Protein AF-A0A090WRY3-F1 (afdb_monomer_lite)

Secondary structure (DSSP, 8-state):
-HHHHHHT--TT--EEEEEES-SS-----S-EEEEEEPGGGHHHHTSHHHHHHHTT---S-EEEESSS-HHHHHHHHHHHHHT--EEEE---S-----

pLDDT: mean 75.63, std 14.79, range [41.56, 96.3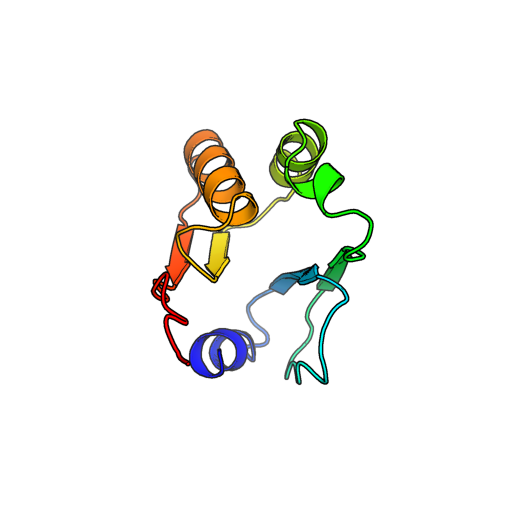8]

Radius of gyration: 14.04 Å; chains: 1; bounding box: 38×30×34 Å

Organism: NCBI:txid221126

Structure (mmCIF, N/CA/C/O backbone):
data_AF-A0A090WRY3-F1
#
_entry.id   AF-A0A090WRY3-F1
#
loop_
_atom_site.group_PDB
_atom_site.id
_atom_site.type_symbol
_atom_site.label_atom_id
_atom_site.label_alt_id
_atom_site.label_comp_id
_atom_site.label_asym_id
_atom_site.label_entity_id
_atom_site.label_seq_id
_atom_site.pdbx_PDB_ins_code
_atom_site.Cartn_x
_atom_site.Cartn_y
_atom_site.Cartn_z
_atom_site.occupancy
_atom_site.B_iso_or_equiv
_atom_site.auth_seq_id
_atom_site.auth_comp_id
_atom_site.auth_asym_id
_atom_site.auth_atom_id
_atom_site.pdbx_PDB_model_num
ATOM 1 N N . MET A 1 1 ? 5.287 -7.428 -12.467 1.00 51.59 1 MET A N 1
ATOM 2 C CA . MET A 1 1 ? 3.930 -6.844 -12.355 1.00 51.59 1 MET A CA 1
ATOM 3 C C . MET A 1 1 ? 2.788 -7.810 -12.702 1.00 51.59 1 MET A C 1
ATOM 5 O O . MET A 1 1 ? 1.716 -7.615 -12.159 1.00 51.59 1 MET A O 1
ATOM 9 N N . LYS A 1 2 ? 2.972 -8.845 -13.544 1.00 46.00 2 LYS A N 1
ATOM 10 C CA . LYS A 1 2 ? 1.893 -9.809 -13.860 1.00 46.00 2 LYS A CA 1
ATOM 11 C C . LYS A 1 2 ? 1.345 -10.557 -12.630 1.00 46.00 2 LYS A C 1
ATOM 13 O O . LYS A 1 2 ? 0.153 -10.527 -12.384 1.00 46.00 2 LYS A O 1
ATOM 18 N N . LEU A 1 3 ? 2.237 -11.094 -11.793 1.00 46.97 3 LEU A N 1
ATOM 19 C CA . LEU A 1 3 ? 1.881 -12.065 -10.746 1.00 46.97 3 LEU A CA 1
ATOM 20 C C . LEU A 1 3 ? 0.993 -11.546 -9.597 1.00 46.97 3 LEU A C 1
ATOM 22 O O . LEU A 1 3 ? 0.238 -12.332 -9.042 1.00 46.97 3 LEU A O 1
ATOM 26 N N . ILE A 1 4 ? 1.073 -10.263 -9.211 1.00 58.62 4 ILE A N 1
ATOM 27 C CA . ILE A 1 4 ? 0.217 -9.731 -8.128 1.00 58.62 4 ILE A CA 1
ATOM 28 C C . ILE A 1 4 ? -1.130 -9.287 -8.680 1.00 58.62 4 ILE A C 1
ATOM 30 O O . ILE A 1 4 ? -2.139 -9.639 -8.094 1.00 58.62 4 ILE A O 1
ATOM 34 N N . LEU A 1 5 ? -1.162 -8.601 -9.828 1.00 56.75 5 LEU A N 1
ATOM 35 C CA . LEU A 1 5 ? -2.420 -8.200 -10.468 1.00 56.75 5 LEU A CA 1
ATOM 36 C C . LEU A 1 5 ? -3.245 -9.414 -10.928 1.00 56.75 5 LEU A C 1
ATOM 38 O O . LEU A 1 5 ? -4.459 -9.382 -10.814 1.00 56.75 5 LEU A O 1
ATOM 42 N N . GLU A 1 6 ? -2.601 -10.498 -11.373 1.00 57.69 6 GLU A N 1
ATOM 43 C CA . GLU A 1 6 ? -3.271 -11.776 -11.671 1.00 57.69 6 GLU A CA 1
ATOM 44 C C . GLU A 1 6 ? -3.837 -12.445 -10.402 1.00 57.69 6 GLU A C 1
ATOM 46 O O . GLU A 1 6 ? -4.859 -13.117 -10.472 1.00 57.69 6 GLU A O 1
ATOM 51 N N . ALA A 1 7 ? -3.231 -12.230 -9.226 1.00 55.91 7 ALA A N 1
ATOM 52 C CA . ALA A 1 7 ? -3.776 -12.699 -7.947 1.00 55.91 7 ALA A CA 1
ATOM 53 C C . ALA A 1 7 ? -4.942 -11.831 -7.427 1.00 55.91 7 ALA A C 1
ATOM 55 O O . ALA A 1 7 ? -5.692 -12.279 -6.559 1.00 55.91 7 ALA A O 1
ATOM 56 N N . LEU A 1 8 ? -5.103 -10.609 -7.957 1.00 57.47 8 LEU A N 1
ATOM 57 C CA . LEU A 1 8 ? -6.236 -9.721 -7.671 1.00 57.47 8 LEU A CA 1
ATOM 58 C C . LEU A 1 8 ? -7.501 -10.087 -8.465 1.00 57.47 8 LEU A C 1
ATOM 60 O O . LEU A 1 8 ? -8.570 -9.573 -8.152 1.00 57.47 8 LEU A O 1
ATOM 64 N N . ASP A 1 9 ? -7.400 -10.989 -9.445 1.00 59.41 9 ASP A N 1
ATOM 65 C CA . ASP A 1 9 ? -8.499 -11.469 -10.304 1.00 59.41 9 ASP A CA 1
ATOM 66 C C . ASP A 1 9 ? -9.411 -12.493 -9.586 1.00 59.41 9 ASP A C 1
ATOM 68 O O . ASP A 1 9 ? -9.909 -13.457 -10.162 1.00 59.41 9 ASP A O 1
ATOM 72 N N . SER A 1 10 ? -9.583 -12.323 -8.274 1.00 62.53 10 SER A N 1
ATOM 73 C CA . SER A 1 10 ? -10.458 -13.132 -7.432 1.00 62.53 10 SER A CA 1
ATOM 74 C C . SER A 1 10 ? -11.612 -12.259 -6.960 1.00 62.53 10 SER A C 1
ATOM 76 O O . SER A 1 10 ? -11.385 -11.291 -6.236 1.00 62.53 10 SER A O 1
ATOM 78 N N . ASP A 1 11 ? -12.852 -12.648 -7.273 1.00 63.62 11 ASP A N 1
ATOM 79 C CA . ASP A 1 11 ? -14.095 -11.964 -6.854 1.00 63.62 11 ASP A CA 1
ATOM 80 C C . ASP A 1 11 ? -14.254 -11.808 -5.326 1.00 63.62 11 ASP A C 1
ATOM 82 O O . ASP A 1 11 ? -15.218 -11.223 -4.837 1.00 63.62 11 ASP A O 1
ATOM 86 N N . LYS A 1 12 ? -13.326 -12.366 -4.546 1.00 69.69 12 LYS A N 1
ATOM 87 C CA . LYS A 1 12 ? -13.320 -12.343 -3.082 1.00 69.69 12 LYS A CA 1
ATOM 88 C C . LYS A 1 12 ? -12.503 -11.196 -2.487 1.00 69.69 12 LYS A C 1
ATOM 90 O O . LYS A 1 12 ? -12.486 -11.076 -1.266 1.00 69.69 12 LYS A O 1
ATOM 95 N N . ILE A 1 13 ? -11.790 -10.415 -3.302 1.00 74.31 13 ILE A N 1
ATOM 96 C CA . ILE A 1 13 ? -10.885 -9.361 -2.826 1.00 74.31 13 ILE A CA 1
ATOM 97 C C . ILE A 1 13 ? -11.260 -8.037 -3.490 1.00 74.31 13 ILE A C 1
ATOM 99 O O . ILE A 1 13 ? -11.230 -7.913 -4.712 1.00 74.31 13 ILE A O 1
ATOM 103 N N . GLU A 1 14 ? -11.585 -7.034 -2.677 1.00 77.62 14 GLU A N 1
ATOM 104 C CA . GLU A 1 14 ? -11.754 -5.661 -3.148 1.00 77.62 14 GLU A CA 1
ATOM 105 C C . GLU A 1 14 ? -10.385 -4.987 -3.285 1.00 77.62 14 GLU A C 1
ATOM 107 O O . GLU A 1 14 ? -9.578 -4.982 -2.355 1.00 77.62 14 GLU A O 1
ATOM 112 N N . ASN A 1 15 ? -10.115 -4.413 -4.457 1.00 76.56 15 ASN A N 1
ATOM 113 C CA . ASN A 1 15 ? -8.793 -3.910 -4.808 1.00 76.5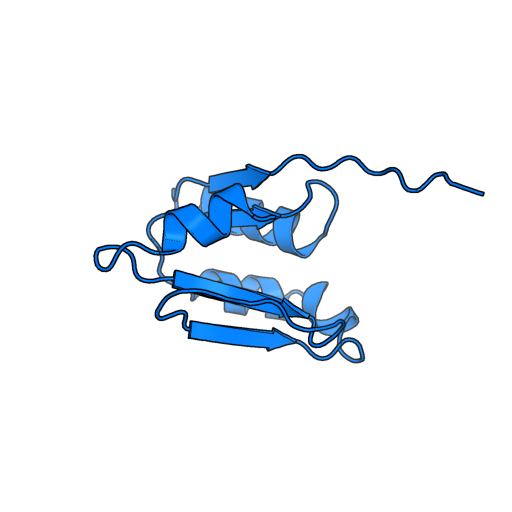6 15 ASN A CA 1
ATOM 114 C C . ASN A 1 15 ? -8.806 -2.408 -5.073 1.00 76.56 15 ASN A C 1
ATOM 116 O O . ASN A 1 15 ? -9.555 -1.919 -5.919 1.00 76.56 15 ASN A O 1
ATOM 120 N N . HIS A 1 16 ? -7.910 -1.693 -4.392 1.00 82.06 16 HIS A N 1
ATOM 121 C CA . HIS A 1 16 ? -7.721 -0.248 -4.515 1.00 82.06 16 HIS A CA 1
ATOM 122 C C . HIS A 1 16 ? -6.329 0.039 -5.082 1.00 82.06 16 HIS A C 1
ATOM 124 O O . HIS A 1 16 ? -5.315 -0.211 -4.429 1.00 82.06 16 HIS A O 1
ATOM 130 N N . LEU A 1 17 ? -6.263 0.571 -6.303 1.00 81.62 17 LEU A N 1
ATOM 131 C CA . LEU A 1 17 ? -5.012 0.884 -6.990 1.00 81.62 17 LEU A CA 1
ATOM 132 C C . LEU A 1 17 ? -4.729 2.385 -6.978 1.00 81.62 17 LEU A C 1
ATOM 134 O O . LEU A 1 17 ? -5.468 3.183 -7.557 1.00 81.62 17 LEU A O 1
ATOM 138 N N . LEU A 1 18 ? -3.582 2.754 -6.415 1.00 81.31 18 LEU A N 1
ATOM 139 C CA . LEU A 1 18 ? -3.019 4.094 -6.512 1.00 81.31 18 LEU A CA 1
ATOM 140 C C . LEU A 1 18 ? -1.826 4.086 -7.477 1.00 81.31 18 LEU A C 1
ATOM 142 O O . LEU A 1 18 ? -0.813 3.451 -7.196 1.00 81.31 18 LEU A O 1
ATOM 146 N N . ALA A 1 19 ? -1.921 4.806 -8.595 1.00 77.69 19 ALA A N 1
ATOM 147 C CA . ALA A 1 19 ? -0.871 4.821 -9.618 1.00 77.69 19 ALA A CA 1
ATOM 148 C C . ALA A 1 19 ? -0.709 6.200 -10.268 1.00 77.69 19 ALA A C 1
ATOM 150 O O . ALA A 1 19 ? -1.630 7.015 -10.271 1.00 77.69 19 ALA A O 1
ATOM 151 N N . PHE A 1 20 ? 0.457 6.477 -10.852 1.00 74.00 20 PHE A N 1
ATOM 152 C CA . PHE A 1 20 ? 0.626 7.664 -11.686 1.00 74.00 20 PHE A CA 1
ATOM 153 C C . PHE A 1 20 ? -0.143 7.525 -13.002 1.00 74.00 20 PHE A C 1
ATOM 155 O O . PHE A 1 20 ? -0.143 6.469 -13.622 1.00 74.00 20 PHE A O 1
ATOM 162 N N . ASN A 1 21 ? -0.707 8.628 -13.494 1.00 67.94 21 ASN A N 1
ATOM 163 C CA . ASN A 1 21 ? -1.309 8.728 -14.825 1.00 67.94 21 ASN A CA 1
ATOM 164 C C . ASN A 1 21 ? -0.241 8.807 -15.936 1.00 67.94 21 ASN A C 1
ATOM 166 O O . ASN A 1 21 ? -0.358 9.603 -16.865 1.00 67.94 21 ASN A O 1
ATOM 170 N N . SER A 1 22 ? 0.869 8.082 -15.794 1.00 61.06 22 SER A N 1
ATOM 171 C CA . SER A 1 22 ? 1.879 7.984 -16.839 1.00 61.06 22 SER A CA 1
ATOM 172 C C . SER A 1 22 ? 2.122 6.535 -17.200 1.00 61.06 22 SER A C 1
ATOM 174 O O . SER A 1 22 ? 2.436 5.749 -16.313 1.00 61.06 22 SER A O 1
ATOM 176 N N . ALA A 1 23 ? 2.092 6.300 -18.509 1.00 49.78 23 ALA A N 1
ATOM 177 C CA . ALA A 1 23 ? 2.410 5.079 -19.234 1.00 49.78 23 ALA A CA 1
ATOM 178 C C . ALA A 1 23 ? 1.255 4.069 -19.360 1.00 49.78 23 ALA A C 1
ATOM 180 O O . ALA A 1 23 ? 0.820 3.446 -18.400 1.00 49.78 23 ALA A O 1
ATOM 181 N N . GLU A 1 24 ? 0.767 3.990 -20.600 1.00 52.69 24 GLU A N 1
ATOM 182 C CA . GLU A 1 24 ? 0.490 2.761 -21.352 1.00 52.69 24 GLU A CA 1
ATOM 183 C C . GLU A 1 24 ? -0.212 1.612 -20.612 1.00 52.69 24 GLU A C 1
ATOM 185 O O . GLU A 1 24 ? 0.371 0.905 -19.800 1.00 52.69 24 GLU A O 1
ATOM 190 N N . ASN A 1 25 ? -1.479 1.399 -20.992 1.00 54.31 25 ASN A N 1
ATOM 191 C CA . ASN A 1 25 ? -2.220 0.133 -20.977 1.00 54.31 25 ASN A CA 1
ATOM 192 C C . ASN A 1 25 ? -1.872 -0.857 -19.848 1.00 54.31 25 ASN A C 1
ATOM 194 O O . ASN A 1 25 ? -1.587 -2.028 -20.112 1.00 54.31 25 ASN A O 1
ATOM 198 N N . ILE A 1 26 ? -1.975 -0.435 -18.581 1.00 60.38 26 ILE A N 1
ATOM 199 C CA . ILE A 1 26 ? -2.098 -1.400 -17.482 1.00 60.38 26 ILE A CA 1
ATOM 200 C C . ILE A 1 26 ? -3.428 -2.130 -17.692 1.00 60.38 26 ILE A C 1
ATOM 202 O O . ILE A 1 26 ? -4.504 -1.607 -17.394 1.00 60.38 26 ILE A O 1
ATOM 206 N N . THR A 1 27 ? -3.344 -3.335 -18.252 1.00 59.34 27 THR A N 1
ATOM 207 C CA . THR A 1 27 ? -4.486 -4.237 -18.377 1.00 59.34 27 THR A CA 1
ATOM 208 C C . THR A 1 27 ? -4.727 -4.831 -17.000 1.00 59.34 27 THR A C 1
ATOM 210 O O . THR A 1 27 ? -3.876 -5.536 -16.463 1.00 59.34 27 THR A O 1
ATOM 213 N N . ILE A 1 28 ? -5.851 -4.458 -16.398 1.00 61.91 28 ILE A N 1
ATOM 214 C CA . ILE A 1 28 ? -6.281 -4.950 -15.094 1.00 61.91 28 ILE A CA 1
ATOM 215 C C . ILE A 1 28 ? -7.467 -5.855 -15.377 1.00 61.91 28 ILE A C 1
ATOM 217 O O . ILE A 1 28 ? -8.511 -5.368 -15.810 1.00 61.91 28 ILE A O 1
ATOM 221 N N . ASN A 1 29 ? -7.266 -7.152 -15.176 1.00 57.59 29 ASN A N 1
ATOM 222 C CA . ASN A 1 29 ? -8.342 -8.128 -15.188 1.00 57.59 29 ASN A CA 1
ATOM 223 C C . ASN A 1 29 ? -8.957 -8.102 -13.782 1.00 57.59 29 ASN A C 1
ATOM 225 O O . ASN A 1 29 ? -8.227 -8.245 -12.803 1.00 57.59 29 ASN A O 1
ATOM 229 N N . GLY A 1 30 ? -10.247 -7.772 -13.687 1.00 62.44 30 GLY A N 1
ATOM 230 C CA . GLY A 1 30 ? -10.975 -7.668 -12.419 1.00 62.44 30 GLY A CA 1
ATOM 231 C C . GLY A 1 30 ? -11.500 -6.266 -12.076 1.00 62.44 30 GLY A C 1
ATOM 232 O O . GLY A 1 30 ? -11.113 -5.245 -12.658 1.00 62.44 30 GLY A O 1
ATOM 233 N N . SER A 1 31 ? -12.414 -6.226 -11.104 1.00 67.12 31 SER A N 1
ATOM 234 C CA . SER A 1 31 ? -13.011 -4.997 -10.569 1.00 67.12 31 SER A CA 1
ATOM 235 C C . SER A 1 31 ? -12.042 -4.318 -9.598 1.00 67.12 31 SER A C 1
ATOM 237 O O . SER A 1 31 ? -11.866 -4.766 -8.468 1.00 67.12 31 SER A O 1
ATOM 239 N N . VAL A 1 32 ? -11.397 -3.236 -10.039 1.00 73.56 32 VAL A N 1
ATOM 240 C CA . VAL A 1 32 ? -10.419 -2.478 -9.240 1.00 73.56 32 VAL A CA 1
ATOM 241 C C . VAL A 1 32 ? -10.819 -1.008 -9.190 1.00 73.56 32 VAL A C 1
ATOM 243 O O . VAL A 1 32 ? -10.954 -0.372 -10.241 1.00 73.56 32 VAL A O 1
ATOM 246 N N . GLU A 1 33 ? -10.947 -0.450 -7.986 1.00 76.44 33 GLU A N 1
ATOM 247 C CA . GLU A 1 33 ? -11.079 0.994 -7.793 1.00 76.44 33 GLU A CA 1
ATOM 248 C C . GLU A 1 33 ? -9.722 1.659 -8.054 1.00 76.44 33 GLU A C 1
ATOM 250 O O . GLU A 1 33 ? -8.701 1.272 -7.486 1.00 76.44 33 GLU A O 1
ATOM 255 N N . LYS A 1 34 ? -9.679 2.655 -8.946 1.00 74.62 34 LYS A N 1
ATOM 256 C CA . LYS A 1 34 ? -8.423 3.284 -9.385 1.00 74.62 34 LYS A CA 1
ATOM 257 C C . LYS A 1 34 ? -8.389 4.753 -9.003 1.00 74.62 34 LYS A C 1
ATOM 259 O O . LYS A 1 34 ? -9.208 5.545 -9.460 1.00 74.62 34 LYS A O 1
ATOM 264 N N . THR A 1 35 ? -7.347 5.140 -8.279 1.00 77.56 35 THR A N 1
ATOM 265 C CA . THR A 1 35 ? -6.974 6.538 -8.066 1.00 77.56 35 THR A CA 1
ATOM 266 C C . THR A 1 35 ? -5.716 6.855 -8.872 1.00 77.56 35 THR A C 1
ATOM 268 O O . THR A 1 35 ? -4.612 6.423 -8.535 1.00 77.56 35 THR A O 1
ATOM 271 N N . LEU A 1 36 ? -5.870 7.630 -9.950 1.00 74.50 36 LEU A N 1
ATOM 272 C CA . LEU A 1 36 ? -4.760 8.023 -10.824 1.00 74.50 36 LEU A CA 1
ATOM 273 C C . LEU A 1 36 ? -4.208 9.407 -10.458 1.00 74.50 36 LEU A C 1
ATOM 275 O O . LEU A 1 36 ? -4.920 10.413 -10.492 1.00 74.50 36 LEU A O 1
ATOM 279 N N . ILE A 1 37 ? -2.909 9.482 -10.165 1.00 72.25 37 ILE A N 1
ATOM 280 C CA . ILE A 1 37 ? -2.214 10.723 -9.814 1.00 72.25 37 ILE A CA 1
ATOM 281 C C . ILE A 1 37 ? -1.507 11.294 -11.039 1.00 72.25 37 ILE A C 1
ATOM 283 O O . ILE A 1 37 ? -0.631 10.673 -11.633 1.00 72.25 37 ILE A O 1
ATOM 287 N N . GLN A 1 38 ? -1.832 12.524 -11.422 1.00 70.81 38 GLN A N 1
ATOM 288 C CA . GLN A 1 38 ? -1.146 13.181 -12.536 1.00 70.81 38 GLN A CA 1
ATOM 289 C C . GLN A 1 38 ? 0.348 13.379 -12.229 1.00 70.81 38 GLN A C 1
ATOM 291 O O . GLN A 1 38 ? 0.693 13.924 -11.183 1.00 70.81 38 GLN A O 1
ATOM 296 N N . LYS A 1 39 ? 1.235 13.028 -13.172 1.00 64.19 39 LYS A N 1
ATOM 297 C CA . LYS A 1 39 ? 2.703 13.155 -13.022 1.00 64.19 39 LYS A CA 1
ATOM 298 C C . LYS A 1 39 ? 3.155 14.588 -12.692 1.00 64.19 39 LYS A C 1
ATOM 300 O O . LYS A 1 39 ? 4.084 14.791 -11.921 1.00 64.19 39 LYS A O 1
ATOM 305 N N . ARG A 1 40 ? 2.423 15.604 -13.173 1.00 61.12 40 ARG A N 1
ATOM 306 C CA . ARG A 1 40 ? 2.637 17.029 -12.832 1.00 61.12 40 ARG A CA 1
ATOM 307 C C . ARG A 1 40 ? 2.414 17.353 -11.347 1.00 61.12 40 ARG A C 1
ATOM 309 O O . ARG A 1 40 ? 2.837 18.404 -10.884 1.00 61.12 40 ARG A O 1
ATOM 316 N N . LYS A 1 41 ? 1.762 16.461 -10.598 1.00 62.75 41 LYS A N 1
ATOM 317 C CA . LYS A 1 41 ? 1.516 16.572 -9.157 1.00 62.75 41 LYS A CA 1
ATOM 318 C C . LYS A 1 41 ? 2.467 15.696 -8.335 1.00 62.75 41 LYS A C 1
ATOM 320 O O . LYS A 1 41 ? 2.134 15.375 -7.199 1.00 62.75 41 LYS A O 1
ATOM 325 N N . ILE A 1 42 ? 3.641 15.325 -8.857 1.00 66.38 42 ILE A N 1
ATOM 326 C CA . ILE A 1 42 ? 4.665 14.552 -8.126 1.00 66.38 42 ILE A CA 1
ATOM 327 C C . ILE A 1 42 ? 4.901 15.117 -6.720 1.00 66.38 42 ILE A C 1
ATOM 329 O O . ILE A 1 42 ? 4.790 14.370 -5.756 1.00 66.38 42 ILE A O 1
ATOM 333 N N . SER A 1 43 ? 5.072 16.435 -6.569 1.00 68.62 43 SER A N 1
ATOM 334 C CA . SER A 1 43 ? 5.279 17.086 -5.263 1.00 68.62 43 SER A CA 1
ATOM 335 C C . SER A 1 43 ? 4.157 16.814 -4.250 1.00 68.62 43 SER A C 1
ATOM 337 O O . SER A 1 43 ? 4.412 16.759 -3.049 1.00 68.62 43 SER A O 1
ATOM 339 N N . SER A 1 44 ? 2.924 16.580 -4.714 1.00 68.06 44 SER A N 1
ATOM 340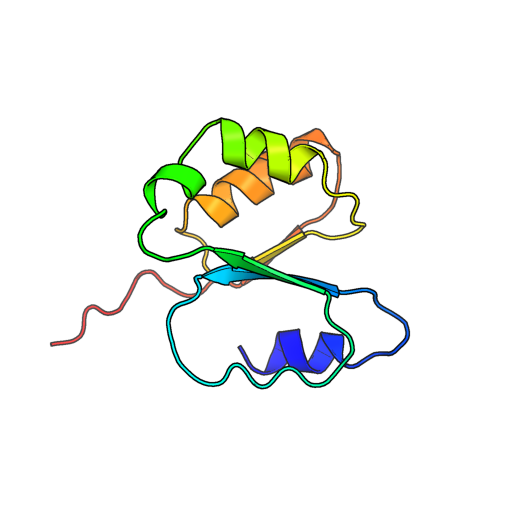 C CA . SER A 1 44 ? 1.789 16.247 -3.847 1.00 68.06 44 SER A CA 1
ATOM 341 C C . SER A 1 44 ? 1.918 14.870 -3.197 1.00 68.06 44 SER A C 1
ATOM 343 O O . SER A 1 44 ? 1.436 14.701 -2.081 1.00 68.06 44 SER A O 1
ATOM 345 N N . ILE A 1 45 ? 2.614 13.918 -3.825 1.00 69.38 45 ILE A N 1
ATOM 346 C CA . ILE A 1 45 ? 2.844 12.572 -3.278 1.00 69.38 45 ILE A CA 1
ATOM 347 C C . ILE A 1 45 ? 3.902 12.601 -2.182 1.00 69.38 45 ILE A C 1
ATOM 349 O O . ILE A 1 45 ? 3.776 11.879 -1.203 1.00 69.38 45 ILE A O 1
ATOM 353 N N . TYR A 1 46 ? 4.889 13.491 -2.289 1.00 75.56 46 TYR A N 1
ATOM 354 C CA . TYR A 1 46 ? 5.916 13.702 -1.262 1.00 75.56 46 TYR A CA 1
ATOM 355 C C . TYR A 1 46 ? 5.447 14.645 -0.138 1.00 75.56 46 TYR A C 1
ATOM 357 O O . TYR A 1 46 ? 6.244 15.091 0.685 1.00 75.56 46 TYR A O 1
ATOM 365 N N . SER A 1 47 ? 4.150 14.972 -0.092 1.00 80.06 47 SER A N 1
ATOM 366 C CA . SER A 1 47 ? 3.591 15.917 0.874 1.00 80.06 47 SER A CA 1
ATOM 367 C C . SER A 1 47 ? 3.045 15.232 2.130 1.00 80.06 47 SER A C 1
ATOM 369 O O . SER A 1 47 ? 2.631 14.072 2.126 1.00 80.06 47 SER A O 1
ATOM 371 N N . SER A 1 48 ? 2.940 15.993 3.218 1.00 82.06 48 SER A N 1
ATOM 372 C CA . SER A 1 48 ? 2.219 15.568 4.426 1.00 82.06 48 SE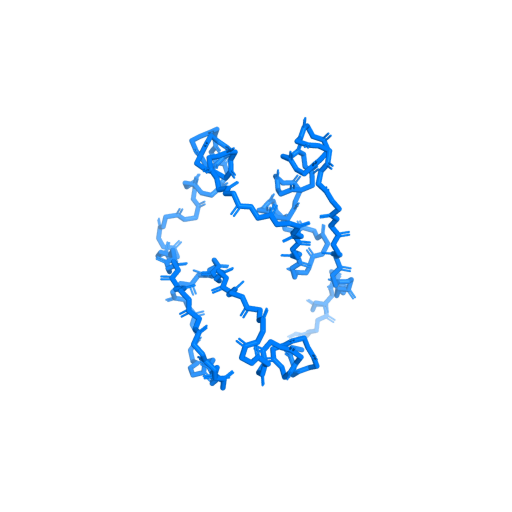R A CA 1
ATOM 373 C C . SER A 1 48 ? 0.737 15.270 4.158 1.00 82.06 48 SER A C 1
ATOM 375 O O . SER A 1 48 ? 0.150 14.404 4.809 1.00 82.06 48 SER A O 1
ATOM 377 N N . SER A 1 49 ? 0.141 15.946 3.169 1.00 84.44 49 SER A N 1
ATOM 378 C CA . SER A 1 49 ? -1.245 15.729 2.745 1.00 84.44 49 SER A CA 1
ATOM 379 C C . SER A 1 49 ? -1.454 14.326 2.171 1.00 84.44 49 SER A C 1
ATOM 381 O O . SER A 1 49 ? -2.462 13.687 2.469 1.00 84.44 49 SER A O 1
ATOM 383 N N . PHE A 1 50 ? -0.471 13.796 1.436 1.00 85.12 50 PHE A N 1
ATOM 384 C CA . PHE A 1 50 ? -0.514 12.424 0.932 1.00 85.12 50 PHE A CA 1
ATOM 385 C C . PHE A 1 50 ? -0.608 11.405 2.068 1.00 85.12 50 PHE A C 1
ATOM 387 O O . PHE A 1 50 ? -1.518 10.583 2.079 1.00 85.12 50 PHE A O 1
ATOM 394 N N . ILE A 1 51 ? 0.263 11.521 3.076 1.00 88.38 51 ILE A N 1
ATOM 395 C CA . ILE A 1 51 ? 0.240 10.644 4.257 1.00 88.38 51 ILE A CA 1
ATOM 396 C C . ILE A 1 51 ? -1.109 10.749 4.983 1.00 88.38 51 ILE A C 1
ATOM 398 O O . ILE A 1 51 ? -1.663 9.735 5.406 1.00 88.38 51 ILE A O 1
ATOM 402 N N . LYS A 1 52 ? -1.660 11.965 5.112 1.00 88.50 52 LYS A N 1
ATOM 403 C CA . LYS A 1 52 ? -2.976 12.182 5.730 1.00 88.50 52 LYS A CA 1
ATOM 404 C C . LYS A 1 52 ? -4.086 11.485 4.945 1.00 88.50 52 LYS A C 1
ATOM 406 O O . LYS A 1 52 ? -4.955 10.875 5.558 1.00 88.50 52 LYS A O 1
ATOM 411 N N . ASN A 1 53 ? -4.068 11.550 3.619 1.00 87.56 53 ASN A N 1
ATOM 412 C CA . ASN A 1 53 ? -5.061 10.866 2.793 1.00 87.56 53 ASN A CA 1
ATOM 413 C C . ASN A 1 53 ? -4.895 9.346 2.857 1.00 87.56 53 ASN A C 1
ATOM 415 O O . ASN A 1 53 ? -5.875 8.652 3.091 1.00 87.56 53 ASN A O 1
ATOM 419 N N . LEU A 1 54 ? -3.661 8.846 2.784 1.00 88.56 54 LEU A N 1
ATOM 420 C CA . LEU A 1 54 ? -3.348 7.424 2.921 1.00 88.56 54 LEU A CA 1
ATOM 421 C C . LEU A 1 54 ? -3.815 6.853 4.268 1.00 88.56 54 LEU A C 1
ATOM 423 O O . LEU A 1 54 ? -4.319 5.740 4.327 1.00 88.56 54 LEU A O 1
ATOM 427 N N . SER A 1 55 ? -3.718 7.633 5.350 1.00 90.19 55 SER A N 1
ATOM 428 C CA . SER A 1 55 ? -4.186 7.211 6.679 1.00 90.19 55 SER A CA 1
ATOM 429 C C . SER A 1 55 ? -5.703 7.036 6.804 1.00 90.19 55 SER A C 1
ATOM 431 O O . SER A 1 55 ? -6.150 6.378 7.739 1.00 90.19 55 SER A O 1
ATOM 433 N N . LYS A 1 56 ? -6.483 7.612 5.880 1.00 90.75 56 LYS A N 1
ATOM 434 C CA . LYS A 1 56 ? -7.948 7.482 5.847 1.00 90.75 56 LYS A CA 1
ATOM 435 C C . LYS A 1 56 ? -8.417 6.251 5.078 1.00 90.75 56 LYS A C 1
ATOM 437 O O . LYS A 1 56 ? -9.588 5.915 5.177 1.00 90.75 56 LYS A O 1
ATOM 442 N N . 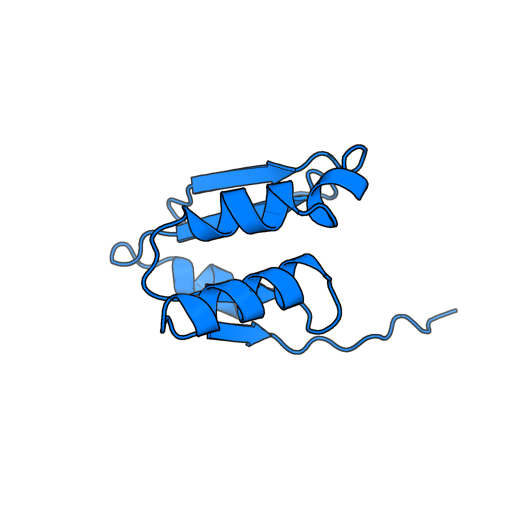ILE A 1 57 ? -7.534 5.626 4.300 1.00 88.25 57 ILE A N 1
ATOM 443 C CA . ILE A 1 57 ? -7.863 4.429 3.531 1.00 88.25 57 ILE A CA 1
ATOM 444 C C . ILE A 1 57 ? -8.036 3.269 4.506 1.00 88.25 57 ILE A C 1
ATOM 446 O O . ILE A 1 57 ? -7.188 3.068 5.387 1.00 88.25 57 ILE A O 1
ATOM 450 N N . ASP A 1 58 ? -9.131 2.533 4.356 1.00 89.88 58 ASP A N 1
ATOM 451 C CA . ASP A 1 58 ? -9.430 1.354 5.153 1.00 89.88 58 ASP A CA 1
ATOM 452 C C . ASP A 1 58 ? -9.236 0.093 4.317 1.00 89.88 58 ASP A C 1
ATOM 454 O O . ASP A 1 58 ? -9.897 -0.093 3.304 1.00 89.88 58 ASP A O 1
ATOM 458 N N . VAL A 1 59 ? -8.244 -0.708 4.699 1.00 90.06 59 VAL A N 1
ATOM 459 C CA . VAL A 1 59 ? -7.805 -1.912 3.986 1.00 90.06 59 VAL A CA 1
ATOM 460 C C . VAL A 1 59 ? -7.264 -2.913 4.995 1.00 90.06 59 VAL A C 1
ATOM 462 O O . VAL A 1 59 ? -6.726 -2.530 6.034 1.00 90.06 59 VAL A O 1
ATOM 465 N N . GLU A 1 60 ? -7.340 -4.194 4.657 1.00 92.19 60 GLU A N 1
ATOM 466 C CA . GLU A 1 60 ? -6.794 -5.282 5.477 1.00 92.19 60 GLU A CA 1
ATOM 467 C C . GLU A 1 60 ? -5.317 -5.569 5.165 1.00 92.19 60 GLU A C 1
ATOM 469 O O . GLU A 1 60 ? -4.604 -6.149 5.984 1.00 92.19 60 GLU A O 1
ATOM 474 N N . LEU A 1 61 ? -4.838 -5.137 3.994 1.00 90.44 61 LEU A N 1
ATOM 475 C CA . LEU A 1 61 ? -3.472 -5.341 3.528 1.00 90.44 61 LEU A CA 1
ATOM 476 C C . LEU A 1 61 ? -3.015 -4.165 2.664 1.00 90.44 61 LEU A C 1
ATOM 478 O O . LEU A 1 61 ? -3.720 -3.724 1.761 1.00 90.44 61 LEU A O 1
ATOM 482 N N . PHE A 1 62 ? -1.790 -3.705 2.898 1.00 92.44 62 PHE A N 1
ATOM 483 C CA . PHE A 1 62 ? -1.116 -2.775 1.997 1.00 92.44 62 PHE A CA 1
ATOM 484 C C . PHE A 1 62 ? -0.136 -3.499 1.070 1.00 92.44 62 PHE A C 1
ATOM 486 O O . PHE A 1 62 ? 0.594 -4.392 1.500 1.00 92.44 62 PHE A O 1
ATOM 493 N N . HIS A 1 63 ? -0.042 -3.058 -0.184 1.00 90.00 63 HIS A N 1
ATOM 494 C CA . HIS A 1 63 ? 0.978 -3.526 -1.121 1.00 90.00 63 HIS A CA 1
ATOM 495 C C . HIS A 1 63 ? 1.722 -2.353 -1.762 1.00 90.00 63 HIS A C 1
ATOM 497 O O . HIS A 1 63 ? 1.111 -1.431 -2.296 1.00 90.00 63 HIS A O 1
ATOM 503 N N . GLY A 1 64 ? 3.052 -2.386 -1.682 1.00 89.06 64 GLY A N 1
ATOM 504 C CA . GLY A 1 64 ? 3.940 -1.391 -2.272 1.00 89.06 64 GLY A CA 1
ATOM 505 C C . GLY A 1 64 ? 4.759 -1.995 -3.404 1.00 89.06 64 GLY A C 1
ATOM 506 O O . GLY A 1 64 ? 5.457 -2.993 -3.209 1.00 89.06 64 GLY A O 1
ATOM 507 N N . ASN A 1 65 ? 4.708 -1.374 -4.579 1.00 84.81 65 ASN A N 1
ATOM 508 C CA . ASN A 1 65 ? 5.523 -1.765 -5.721 1.00 84.81 65 ASN A CA 1
ATOM 509 C C . ASN A 1 65 ? 6.795 -0.909 -5.777 1.00 84.81 65 ASN A C 1
ATOM 511 O O . ASN A 1 65 ? 6.711 0.284 -6.046 1.00 84.81 65 ASN A O 1
ATOM 515 N N . GLY A 1 66 ? 7.959 -1.517 -5.535 1.00 81.88 66 GLY A N 1
ATOM 516 C CA . GLY A 1 66 ? 9.238 -0.808 -5.477 1.00 81.88 66 GLY A CA 1
ATOM 517 C C . GLY A 1 66 ? 9.596 -0.357 -4.060 1.00 81.88 66 GLY A C 1
ATOM 518 O O . GLY A 1 66 ? 8.818 0.280 -3.361 1.00 81.88 66 GLY A O 1
ATOM 519 N N . MET A 1 67 ? 10.803 -0.695 -3.607 1.00 81.31 67 MET A N 1
ATOM 520 C CA . MET A 1 67 ? 11.211 -0.458 -2.215 1.00 81.31 67 MET A CA 1
ATOM 521 C C . MET A 1 67 ? 11.613 0.997 -1.932 1.00 81.31 67 MET A C 1
ATOM 523 O O . MET A 1 67 ? 11.514 1.442 -0.793 1.00 81.31 67 MET A O 1
ATOM 527 N N . TRP A 1 68 ? 12.076 1.714 -2.956 1.00 82.81 68 TRP A N 1
ATOM 528 C CA . TRP A 1 68 ? 12.766 3.004 -2.819 1.00 82.81 68 TRP A CA 1
ATOM 529 C C . TRP A 1 68 ? 11.868 4.219 -3.070 1.00 82.81 68 TRP A C 1
ATOM 531 O O . TRP A 1 68 ? 12.307 5.363 -2.956 1.00 82.81 68 TRP A O 1
ATOM 541 N N . GLU A 1 69 ? 10.606 3.997 -3.429 1.00 81.38 69 GLU A N 1
ATOM 542 C CA . GLU A 1 69 ? 9.677 5.080 -3.720 1.00 81.38 69 GLU A CA 1
ATOM 543 C C . GLU A 1 69 ? 9.074 5.652 -2.434 1.00 81.38 69 GLU A C 1
ATOM 545 O O . GLU A 1 69 ? 8.569 4.928 -1.572 1.00 81.38 69 GLU A O 1
ATOM 550 N N . PHE A 1 70 ? 9.062 6.982 -2.310 1.00 86.50 70 PHE A N 1
ATOM 551 C CA . PHE A 1 70 ? 8.428 7.660 -1.176 1.00 86.50 70 PHE A CA 1
ATOM 552 C C . PHE A 1 70 ? 6.994 7.198 -0.883 1.00 86.50 70 PHE A C 1
ATOM 554 O O . PHE A 1 70 ? 6.711 6.969 0.294 1.00 86.50 70 PHE A O 1
ATOM 561 N N . PRO A 1 71 ? 6.076 7.042 -1.863 1.00 87.50 71 PRO A N 1
ATOM 562 C CA . PRO A 1 71 ? 4.736 6.547 -1.557 1.00 87.50 71 PRO A CA 1
ATOM 563 C C . PRO A 1 71 ? 4.741 5.177 -0.861 1.00 87.50 71 PRO A C 1
ATOM 565 O O . PRO A 1 71 ? 3.934 4.971 0.045 1.00 87.50 71 PRO A O 1
ATOM 568 N N . VAL A 1 72 ? 5.694 4.291 -1.171 1.00 89.94 72 VAL A N 1
ATOM 569 C CA . VAL A 1 72 ? 5.851 3.000 -0.480 1.00 89.94 72 VAL A CA 1
ATOM 570 C C . VAL A 1 72 ? 6.385 3.190 0.940 1.00 89.94 72 VAL A C 1
ATOM 572 O O . VAL A 1 72 ? 5.856 2.603 1.884 1.00 89.94 72 VAL A O 1
ATOM 575 N N . HIS A 1 73 ? 7.351 4.084 1.154 1.00 91.12 73 HIS A N 1
ATOM 576 C CA . HIS A 1 73 ? 7.789 4.435 2.512 1.00 91.12 73 HIS A CA 1
ATOM 577 C C . HIS A 1 73 ? 6.660 5.052 3.358 1.00 91.12 73 HIS A C 1
ATOM 579 O O . HIS A 1 73 ? 6.498 4.720 4.538 1.00 91.12 73 HIS A O 1
ATOM 585 N N . ALA A 1 74 ? 5.854 5.936 2.766 1.00 92.38 74 ALA A N 1
ATOM 586 C CA . ALA A 1 74 ? 4.684 6.534 3.399 1.00 92.38 74 ALA A CA 1
ATOM 587 C C . ALA A 1 74 ? 3.631 5.472 3.754 1.00 92.38 74 ALA A C 1
ATOM 589 O O . ALA A 1 74 ? 3.106 5.486 4.869 1.00 92.38 74 ALA A O 1
ATOM 590 N N . MET A 1 75 ? 3.385 4.520 2.851 1.00 93.50 75 MET A N 1
ATOM 591 C CA . MET A 1 75 ? 2.517 3.363 3.072 1.00 93.50 75 MET A CA 1
ATOM 592 C C . MET A 1 75 ? 2.984 2.520 4.257 1.00 93.50 75 MET A C 1
ATOM 594 O O . MET A 1 75 ? 2.191 2.279 5.161 1.00 93.50 75 MET A O 1
ATOM 598 N N . VAL A 1 76 ? 4.270 2.164 4.333 1.00 93.94 76 VAL A N 1
ATOM 599 C CA . VAL A 1 76 ? 4.833 1.410 5.472 1.00 93.94 76 VAL A CA 1
ATOM 600 C C . VAL A 1 76 ? 4.669 2.167 6.792 1.00 93.94 76 VAL A C 1
ATOM 602 O O . VAL A 1 76 ? 4.404 1.581 7.842 1.00 93.94 76 VAL A O 1
ATOM 605 N N . LYS A 1 77 ? 4.828 3.493 6.771 1.00 94.06 77 LYS A N 1
ATOM 606 C CA . LYS A 1 77 ? 4.630 4.321 7.966 1.00 94.06 77 LYS A CA 1
ATOM 607 C C . LYS A 1 77 ? 3.173 4.300 8.433 1.00 94.06 77 LYS A C 1
ATOM 609 O O . LYS A 1 77 ? 2.932 4.271 9.639 1.00 94.06 77 LYS A O 1
ATOM 614 N N . VAL A 1 78 ? 2.215 4.348 7.508 1.00 94.75 78 VAL A N 1
ATOM 615 C CA . VAL A 1 78 ? 0.779 4.286 7.819 1.00 94.75 78 VAL A CA 1
ATOM 616 C C . VAL A 1 78 ? 0.377 2.886 8.279 1.00 94.75 78 VAL A C 1
ATOM 618 O O . VAL A 1 78 ? -0.280 2.773 9.311 1.00 94.75 78 VAL A O 1
ATOM 621 N N . SER A 1 79 ? 0.819 1.832 7.590 1.00 95.19 79 SER A N 1
ATOM 622 C CA . SER A 1 79 ? 0.490 0.443 7.925 1.00 95.19 79 SER A CA 1
ATOM 623 C C . SER A 1 79 ? 0.946 0.081 9.340 1.00 95.19 79 SER A C 1
ATOM 625 O O . SER A 1 79 ? 0.141 -0.384 10.144 1.00 95.19 79 SER A O 1
ATOM 627 N N . LYS A 1 80 ? 2.185 0.440 9.710 1.00 95.62 80 LYS A N 1
ATOM 628 C CA . LYS A 1 80 ? 2.707 0.268 11.077 1.00 95.62 80 LYS A CA 1
ATOM 629 C C . LYS A 1 80 ? 1.877 1.004 12.128 1.00 95.62 80 LYS A C 1
ATOM 631 O O . LYS A 1 80 ? 1.640 0.461 13.199 1.00 95.62 80 LYS A O 1
ATOM 636 N N . LYS A 1 81 ? 1.428 2.230 11.837 1.00 95.56 81 LYS A N 1
ATOM 637 C CA . LYS A 1 81 ? 0.585 3.007 12.763 1.00 95.56 81 LYS A CA 1
ATOM 638 C C . LYS A 1 81 ? -0.804 2.402 12.947 1.00 95.56 81 LYS A C 1
ATOM 640 O O . LYS A 1 81 ? -1.341 2.482 14.044 1.00 95.56 81 LYS A O 1
ATOM 645 N N . LYS A 1 82 ? -1.381 1.840 11.882 1.00 95.62 82 LYS A N 1
ATOM 646 C CA . LYS A 1 82 ? -2.701 1.196 11.910 1.00 95.62 82 LYS A CA 1
ATOM 647 C C . LYS A 1 82 ? -2.646 -0.272 12.359 1.00 95.62 82 LYS A C 1
ATOM 649 O O . LYS A 1 82 ? -3.697 -0.880 12.493 1.00 95.62 82 LYS A O 1
ATOM 654 N N . ASN A 1 83 ? -1.454 -0.831 12.590 1.00 96.38 83 ASN A N 1
ATOM 655 C CA . ASN A 1 83 ? -1.243 -2.262 12.833 1.00 96.38 83 ASN A CA 1
ATOM 656 C C . ASN A 1 83 ? -1.809 -3.156 11.705 1.00 96.38 83 ASN A C 1
ATOM 658 O O . ASN A 1 83 ? -2.387 -4.207 11.962 1.00 96.38 83 ASN A O 1
ATOM 662 N N . ILE A 1 84 ? 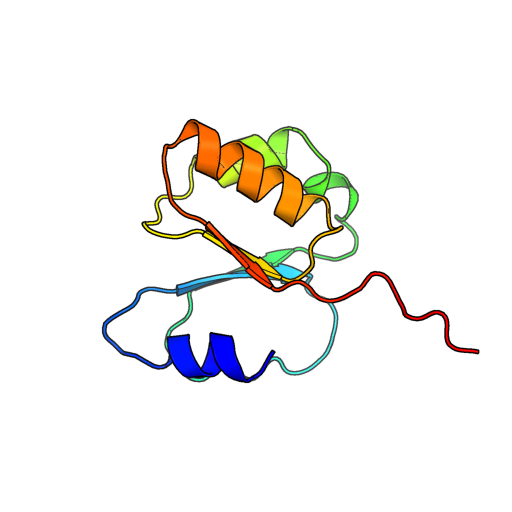-1.651 -2.713 10.453 1.00 95.50 84 ILE A N 1
ATOM 663 C CA . ILE A 1 84 ? -2.097 -3.424 9.245 1.00 95.50 84 ILE A CA 1
ATOM 664 C C . ILE A 1 84 ? -0.873 -4.073 8.580 1.00 95.50 84 ILE A C 1
ATOM 666 O O . ILE A 1 84 ? 0.164 -3.406 8.451 1.00 95.50 84 ILE A O 1
ATOM 670 N N . PRO A 1 85 ? -0.948 -5.345 8.149 1.00 95.06 85 PRO A N 1
ATOM 671 C CA . PRO A 1 85 ? 0.145 -5.994 7.434 1.00 95.06 85 PRO A CA 1
ATOM 672 C C . PRO A 1 85 ? 0.432 -5.311 6.090 1.00 95.06 85 PRO A C 1
ATOM 674 O O . PRO A 1 85 ? -0.418 -4.644 5.496 1.00 95.06 85 PRO A O 1
ATOM 677 N N . PHE A 1 86 ? 1.654 -5.475 5.586 1.00 93.00 86 PHE A N 1
ATOM 678 C CA . PHE A 1 86 ? 2.022 -4.958 4.273 1.00 93.00 86 PHE A CA 1
ATOM 679 C C . PHE A 1 86 ? 2.992 -5.883 3.536 1.00 93.00 86 PHE A C 1
ATOM 681 O O . PHE A 1 86 ? 3.834 -6.535 4.152 1.00 93.00 86 PHE A O 1
ATOM 688 N N . VAL A 1 87 ? 2.901 -5.886 2.208 1.00 91.50 87 VAL A N 1
ATOM 689 C CA . VAL A 1 87 ? 3.826 -6.566 1.296 1.00 91.50 87 VAL A CA 1
ATOM 690 C C . VAL A 1 87 ? 4.558 -5.511 0.474 1.00 91.50 87 VAL A C 1
ATOM 692 O O . VAL A 1 87 ? 3.949 -4.561 -0.014 1.00 91.50 87 VAL A O 1
ATOM 695 N N . ILE A 1 88 ? 5.868 -5.667 0.303 1.00 89.31 88 ILE A N 1
ATOM 696 C CA . ILE A 1 88 ? 6.655 -4.839 -0.617 1.00 89.31 88 ILE A CA 1
ATOM 697 C C . ILE A 1 88 ? 7.233 -5.757 -1.678 1.00 89.31 88 ILE A C 1
ATOM 699 O O . ILE A 1 88 ? 7.971 -6.688 -1.361 1.00 89.31 88 ILE A O 1
ATOM 703 N N . SER A 1 89 ? 6.927 -5.475 -2.939 1.00 85.06 89 SER A N 1
ATOM 704 C CA . SER A 1 89 ? 7.639 -6.092 -4.050 1.00 85.06 89 SER A CA 1
ATOM 705 C C . SER A 1 89 ? 8.977 -5.385 -4.210 1.00 85.06 89 SER A C 1
ATOM 707 O O . SER A 1 89 ? 9.047 -4.239 -4.664 1.00 85.06 89 SER A O 1
ATOM 709 N N . SER A 1 90 ? 10.046 -6.063 -3.792 1.00 78.50 90 SER A N 1
ATOM 710 C CA . SER A 1 90 ? 11.412 -5.601 -3.994 1.00 78.50 90 SER A CA 1
ATOM 711 C C . SER A 1 90 ? 11.761 -5.708 -5.478 1.00 78.50 90 SER A C 1
ATOM 713 O O . SER A 1 90 ? 12.098 -6.763 -6.011 1.00 78.50 90 SER A O 1
ATOM 715 N N . HIS A 1 91 ? 11.665 -4.582 -6.167 1.00 76.75 91 HIS A N 1
ATOM 716 C CA . HIS A 1 91 ? 12.312 -4.388 -7.455 1.00 76.75 91 HIS A CA 1
ATOM 717 C C . HIS A 1 91 ? 13.472 -3.414 -7.231 1.00 76.75 91 HIS A C 1
ATOM 719 O O . HIS A 1 91 ? 13.346 -2.455 -6.463 1.00 76.75 91 HIS A O 1
ATOM 725 N N . GLY A 1 92 ? 14.642 -3.762 -7.772 1.00 63.03 92 GLY A N 1
ATOM 726 C CA . GLY A 1 92 ? 15.898 -3.076 -7.477 1.00 63.03 92 GLY A CA 1
ATOM 727 C C . GLY A 1 92 ? 15.889 -1.615 -7.926 1.00 63.03 92 GLY A C 1
ATOM 728 O O . GLY A 1 92 ? 15.197 -1.247 -8.869 1.00 63.03 92 GLY A O 1
ATOM 729 N N . MET A 1 93 ? 16.697 -0.783 -7.266 1.00 68.19 93 MET A N 1
ATOM 730 C CA . MET A 1 93 ? 17.100 0.519 -7.804 1.00 68.19 93 MET A CA 1
ATOM 731 C C . MET A 1 93 ? 18.187 0.262 -8.849 1.00 68.19 93 MET A C 1
ATOM 733 O O . MET A 1 93 ? 19.367 0.318 -8.523 1.00 68.19 93 MET A O 1
ATOM 737 N N . LEU A 1 94 ? 17.801 -0.136 -10.061 1.00 54.56 94 LEU A N 1
ATOM 738 C CA . LEU A 1 94 ? 18.730 -0.337 -11.172 1.00 54.56 94 LEU A CA 1
ATOM 739 C C . LEU A 1 94 ? 17.970 -0.360 -12.506 1.00 54.56 94 LEU A C 1
ATOM 741 O O . LEU A 1 94 ? 17.597 -1.412 -13.008 1.00 54.56 94 LEU A O 1
ATOM 745 N N . GLU A 1 95 ? 17.819 0.816 -13.107 1.00 51.53 95 GLU A N 1
ATOM 746 C CA . GLU A 1 95 ? 18.297 0.987 -14.480 1.00 51.53 95 GLU A CA 1
ATOM 747 C C . GLU A 1 95 ? 19.593 1.807 -14.386 1.00 51.53 95 GLU A C 1
ATOM 749 O O . GLU A 1 95 ? 19.602 3.022 -14.544 1.00 51.53 95 GLU A O 1
ATOM 754 N N . LEU A 1 96 ? 20.710 1.157 -14.039 1.00 53.59 96 LEU A N 1
ATOM 755 C CA . LEU A 1 96 ? 21.996 1.587 -14.592 1.00 53.59 96 LEU A CA 1
ATOM 756 C C . LEU A 1 96 ? 22.111 0.823 -15.900 1.00 53.59 96 LEU A C 1
ATOM 758 O O . LEU A 1 96 ? 22.524 -0.334 -15.918 1.00 53.59 96 LEU A O 1
ATOM 762 N N . GLY A 1 97 ? 21.634 1.447 -16.965 1.00 50.31 97 GLY A N 1
ATOM 763 C CA . GLY A 1 97 ? 21.613 0.845 -18.281 1.00 50.31 97 GLY A CA 1
ATOM 764 C C . GLY A 1 97 ? 21.682 1.908 -19.362 1.00 50.31 97 GLY A C 1
ATOM 765 O O . GLY A 1 97 ? 20.639 2.299 -19.860 1.00 50.31 97 GLY A O 1
ATOM 766 N N . HIS A 1 98 ? 22.925 2.279 -19.690 1.00 41.56 98 HIS A N 1
ATOM 767 C CA . HIS A 1 98 ? 23.415 2.783 -20.983 1.00 41.56 98 HIS A CA 1
ATOM 768 C C . HIS A 1 98 ? 22.884 4.123 -21.511 1.00 41.56 98 HIS A C 1
ATOM 770 O O . HIS A 1 98 ? 21.733 4.197 -21.983 1.00 41.56 98 HIS A O 1
#

Foldseek 3Di:
DCVVLVVVLDPVDAAEDEEEPDDDDPPRNDDYHYDYHHPVCPVVCVDPVVLVVLLPDDDQEAEAEEDPDSNVVSNVVSCVVVVHYYYYDHDDPDPPDD

Sequence (98 aa):
MKLILEALDSDKIENHLLAFNSAENITINGSVEKTLIQKRKISSIYSSSFIKNLSKIDVELFHGNGMWEFPVHAMVKVSKKKNIPFVISSHGMLELGH